Protein AF-A0A970HVV7-F1 (afdb_monomer_lite)

Sequence (181 aa):
FEQPYVDFGPDLEPGQPTYYRVRAIGPNGETGEWSAPTWVTPLDRLEIRLVEPADDATNVSLTPTFRWTYTDIAPQGVYTEYTFDIYVAGITGVPGGVSDYFAWFYEGLVNQSEAEYNFDGTGEPLLPGKTYEWNVVEGMAVAYYRLNSAAVSLAGTGLSDNNGYAGAVNGAFLFTTALEN

Structure (mmCIF, N/CA/C/O backbone):
data_AF-A0A970HVV7-F1
#
_entry.id   AF-A0A970HVV7-F1
#
loop_
_atom_site.group_PDB
_atom_site.id
_atom_site.type_symbol
_atom_site.label_atom_id
_atom_site.label_alt_id
_atom_site.label_comp_id
_atom_site.label_asym_id
_atom_site.label_entity_id
_atom_site.label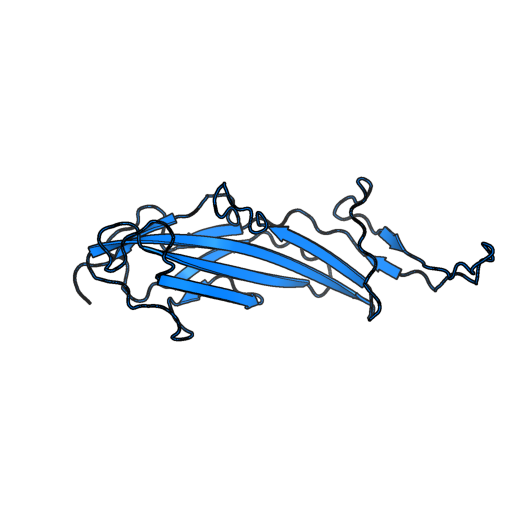_seq_id
_atom_site.pdbx_PDB_ins_code
_atom_site.Cartn_x
_atom_site.Cartn_y
_atom_site.Cartn_z
_atom_site.occupancy
_atom_site.B_iso_or_equiv
_atom_site.auth_seq_id
_atom_site.auth_comp_id
_atom_site.auth_asym_id
_atom_site.auth_atom_id
_atom_site.pdbx_PDB_model_num
ATOM 1 N N . PHE A 1 1 ? 14.961 18.352 -17.517 1.00 43.53 1 PHE A N 1
ATOM 2 C CA . PHE A 1 1 ? 14.352 17.198 -16.841 1.00 43.53 1 PHE A CA 1
ATOM 3 C C . PHE A 1 1 ? 13.856 16.266 -17.928 1.00 43.53 1 PHE A C 1
ATOM 5 O O . PHE A 1 1 ? 12.977 16.668 -18.678 1.00 43.53 1 PHE A O 1
ATOM 12 N N . GLU A 1 2 ? 14.496 15.113 -18.110 1.00 53.28 2 GLU A N 1
ATOM 13 C CA . GLU A 1 2 ? 13.956 14.064 -18.981 1.00 53.28 2 GLU A CA 1
ATOM 14 C C . GLU A 1 2 ? 12.808 13.400 -18.222 1.00 53.28 2 GLU A C 1
ATOM 16 O O . GLU A 1 2 ? 12.989 12.983 -17.079 1.00 53.28 2 GLU A O 1
ATOM 21 N N . GLN A 1 3 ? 11.612 13.384 -18.811 1.00 64.56 3 GLN A N 1
ATOM 22 C CA . GLN A 1 3 ? 10.511 12.604 -18.257 1.00 64.56 3 GLN A CA 1
ATOM 23 C C . GLN A 1 3 ? 10.726 11.133 -18.633 1.00 64.56 3 GLN A C 1
ATOM 25 O O . GLN A 1 3 ? 11.038 10.861 -19.798 1.00 64.56 3 GLN A O 1
ATOM 30 N N . PRO A 1 4 ? 10.585 10.188 -17.688 1.00 71.75 4 PRO A N 1
ATOM 31 C CA . PRO A 1 4 ? 10.627 8.773 -18.020 1.00 71.75 4 PRO A CA 1
ATOM 32 C C . PRO A 1 4 ? 9.488 8.441 -18.993 1.00 71.75 4 PRO A C 1
ATOM 34 O O . PRO A 1 4 ? 8.376 8.951 -18.859 1.00 71.75 4 PRO A O 1
ATOM 37 N N . TYR A 1 5 ? 9.763 7.590 -19.982 1.00 81.56 5 TYR A N 1
ATOM 38 C CA . TYR A 1 5 ? 8.702 6.992 -20.791 1.00 81.56 5 TYR A CA 1
ATOM 39 C C . TYR A 1 5 ? 7.943 5.987 -19.921 1.00 81.56 5 TYR A C 1
ATOM 41 O O . TYR A 1 5 ? 8.566 5.107 -19.327 1.00 81.56 5 TYR A O 1
ATOM 49 N N . VAL A 1 6 ? 6.619 6.125 -19.853 1.00 85.94 6 VAL A N 1
ATOM 50 C CA . VAL A 1 6 ? 5.738 5.205 -19.128 1.00 85.94 6 VAL A CA 1
ATOM 51 C C . VAL A 1 6 ? 4.820 4.530 -20.133 1.00 85.94 6 VAL A C 1
ATOM 53 O O . VAL A 1 6 ? 4.179 5.206 -20.938 1.00 85.94 6 VAL A O 1
ATOM 56 N N . ASP A 1 7 ? 4.779 3.203 -20.089 1.00 86.25 7 ASP A N 1
ATOM 57 C CA . ASP A 1 7 ? 3.918 2.395 -20.941 1.00 86.25 7 ASP A CA 1
ATOM 58 C C . ASP A 1 7 ? 2.722 1.881 -20.131 1.00 86.25 7 ASP A C 1
ATOM 60 O O . ASP A 1 7 ? 2.899 1.249 -19.092 1.00 86.25 7 ASP A O 1
ATOM 64 N N . PHE A 1 8 ? 1.515 2.172 -20.614 1.00 84.44 8 PHE A N 1
ATOM 65 C CA . PHE A 1 8 ? 0.243 1.674 -20.075 1.00 84.44 8 PHE A CA 1
ATOM 66 C C . PHE A 1 8 ? -0.522 0.862 -21.134 1.00 84.44 8 PHE A C 1
ATOM 68 O O . PHE A 1 8 ? -1.749 0.762 -21.086 1.00 84.44 8 PHE A O 1
ATOM 75 N N . GLY A 1 9 ? 0.184 0.366 -22.155 1.00 84.38 9 GLY A N 1
ATOM 76 C CA . GLY A 1 9 ? -0.397 -0.355 -23.273 1.00 84.38 9 GLY A CA 1
ATOM 77 C C . GLY A 1 9 ? -1.165 -1.599 -22.811 1.00 84.38 9 GLY A C 1
ATOM 78 O O . GLY A 1 9 ? -0.717 -2.299 -21.904 1.00 84.38 9 GLY A O 1
ATOM 79 N N . PRO A 1 10 ? -2.307 -1.917 -23.445 1.00 80.38 10 PRO A N 1
ATOM 80 C CA . PRO A 1 10 ? -3.115 -3.084 -23.081 1.00 80.38 10 PRO A CA 1
ATOM 81 C C . PRO A 1 10 ? -2.403 -4.422 -23.338 1.00 80.38 10 PRO A C 1
ATOM 83 O O . PRO A 1 10 ? -2.849 -5.447 -22.837 1.00 80.38 10 PRO A O 1
ATOM 86 N N . ASP A 1 11 ? -1.304 -4.407 -24.098 1.00 83.50 11 ASP A N 1
ATOM 87 C CA . ASP A 1 11 ? -0.481 -5.580 -24.399 1.00 83.50 11 ASP A CA 1
ATOM 88 C C . ASP A 1 11 ? 0.514 -5.923 -23.266 1.00 83.50 11 ASP A C 1
ATOM 90 O O . ASP A 1 11 ? 1.260 -6.897 -23.371 1.00 83.50 11 ASP A O 1
ATOM 94 N N . LEU A 1 12 ? 0.561 -5.129 -22.185 1.00 87.38 12 LEU A N 1
ATOM 95 C CA . LEU A 1 12 ? 1.386 -5.415 -21.010 1.00 87.38 12 LEU A CA 1
ATOM 96 C C . LEU A 1 12 ? 0.749 -6.514 -20.159 1.00 87.38 12 LEU A C 1
ATOM 98 O O . LEU A 1 12 ? -0.034 -6.256 -19.247 1.00 87.38 12 LEU A O 1
ATOM 102 N N . GLU A 1 13 ? 1.118 -7.755 -20.452 1.00 89.19 13 GLU A N 1
ATOM 103 C CA . GLU A 1 13 ? 0.698 -8.913 -19.668 1.00 89.19 13 GLU A CA 1
ATOM 104 C C . GLU A 1 13 ? 1.593 -9.097 -18.424 1.00 89.19 13 GLU A C 1
ATOM 106 O O . GLU A 1 13 ? 2.823 -9.191 -18.555 1.00 89.19 13 GLU A O 1
ATOM 111 N N . PRO A 1 14 ? 1.012 -9.198 -17.211 1.00 91.12 14 PRO A N 1
ATOM 112 C CA . PRO A 1 14 ? 1.757 -9.551 -16.008 1.00 91.12 14 PRO A CA 1
ATOM 113 C C . PRO A 1 14 ? 2.595 -10.820 -16.187 1.00 91.12 14 PRO A C 1
ATOM 115 O O . PRO A 1 14 ? 2.143 -11.818 -16.750 1.00 91.12 14 PRO A O 1
ATOM 118 N N . GLY A 1 15 ? 3.838 -10.790 -15.707 1.00 90.25 15 GLY A N 1
ATOM 119 C CA . GLY A 1 15 ? 4.740 -11.943 -15.779 1.00 90.25 15 GLY A CA 1
ATOM 120 C C . GLY A 1 15 ? 5.410 -12.180 -17.142 1.00 90.25 15 GLY A C 1
ATOM 121 O O . GLY A 1 15 ? 6.319 -13.009 -17.211 1.00 90.25 15 GLY A O 1
ATOM 122 N N . GLN A 1 16 ? 5.049 -11.445 -18.202 1.00 90.94 16 GLN A N 1
ATOM 123 C CA . GLN A 1 16 ? 5.667 -11.575 -19.528 1.00 90.94 16 GLN A CA 1
ATOM 124 C C . GLN A 1 16 ? 6.775 -10.525 -19.749 1.00 90.94 16 GLN A C 1
ATOM 126 O O . GLN A 1 16 ? 6.497 -9.324 -19.737 1.00 90.94 16 GLN A O 1
ATOM 131 N N . PRO A 1 17 ? 8.043 -10.921 -19.990 1.00 90.94 17 PRO A N 1
ATOM 132 C CA . PRO A 1 17 ? 9.113 -9.966 -20.269 1.00 90.94 17 PRO A CA 1
ATOM 133 C C . PRO A 1 17 ? 8.804 -9.086 -21.486 1.00 90.94 17 PRO A C 1
ATOM 135 O O . PRO A 1 17 ? 8.643 -9.573 -22.605 1.00 90.94 17 PRO A O 1
ATOM 138 N N . THR A 1 18 ? 8.782 -7.774 -21.272 1.00 91.06 18 THR A N 1
ATOM 139 C CA . THR A 1 18 ? 8.547 -6.755 -22.297 1.00 91.06 18 THR A CA 1
ATOM 140 C C . THR A 1 18 ? 9.836 -5.992 -22.566 1.00 91.06 18 THR A C 1
ATOM 142 O O . THR A 1 18 ? 10.532 -5.580 -21.636 1.00 91.06 18 THR A O 1
ATOM 145 N N . TYR A 1 19 ? 10.165 -5.805 -23.845 1.00 91.50 19 TYR A N 1
ATOM 146 C CA . TYR A 1 19 ? 11.430 -5.221 -24.286 1.00 91.50 19 TYR A CA 1
ATOM 147 C C . TYR A 1 19 ? 11.225 -3.834 -24.882 1.00 91.50 19 TYR A C 1
ATOM 149 O O . TYR A 1 19 ? 10.393 -3.643 -25.765 1.00 91.50 19 TYR A O 1
ATOM 157 N N . TYR A 1 20 ? 12.068 -2.890 -24.473 1.00 89.69 20 TYR A N 1
ATOM 158 C CA . TYR A 1 20 ? 12.023 -1.507 -24.928 1.00 89.69 20 TYR A CA 1
ATOM 159 C C . TYR A 1 20 ? 13.351 -1.095 -25.543 1.00 89.69 20 TYR A C 1
ATOM 161 O O . TYR A 1 20 ? 14.428 -1.480 -25.087 1.00 89.69 20 TYR A O 1
ATOM 169 N N . ARG A 1 21 ? 13.275 -0.254 -26.569 1.00 90.75 21 ARG A N 1
ATOM 170 C CA . ARG A 1 21 ? 14.408 0.495 -27.111 1.00 90.75 21 ARG A CA 1
ATOM 171 C C . ARG A 1 21 ? 13.910 1.850 -27.577 1.00 90.75 21 ARG A C 1
ATOM 173 O O . ARG A 1 21 ? 12.787 1.965 -28.059 1.00 90.75 21 ARG A O 1
ATOM 180 N N . VAL A 1 22 ? 14.759 2.856 -27.471 1.00 89.56 22 VAL A N 1
ATOM 181 C CA . VAL A 1 22 ? 14.439 4.225 -27.880 1.00 89.56 22 VAL A CA 1
ATOM 182 C C . VAL A 1 22 ? 15.397 4.670 -28.974 1.00 89.56 22 VAL A C 1
ATOM 184 O O . VAL A 1 22 ? 16.509 4.156 -29.084 1.00 89.56 22 VAL A O 1
ATOM 187 N N . ARG A 1 23 ? 14.968 5.608 -29.814 1.00 91.94 23 ARG A N 1
ATOM 188 C CA . ARG A 1 23 ? 15.829 6.282 -30.792 1.00 91.94 23 ARG A CA 1
ATOM 189 C C . ARG A 1 23 ? 15.437 7.745 -30.883 1.00 91.94 23 ARG A C 1
ATOM 191 O O . ARG A 1 23 ? 14.268 8.081 -30.703 1.00 91.94 23 ARG A O 1
ATOM 198 N N . ALA A 1 24 ? 16.397 8.598 -31.213 1.00 91.44 24 ALA A N 1
ATOM 199 C CA . ALA A 1 24 ? 16.110 9.995 -31.502 1.00 91.44 24 ALA A CA 1
ATOM 200 C C . ALA A 1 24 ? 15.387 10.127 -32.853 1.00 91.44 24 ALA A C 1
ATOM 202 O O . ALA A 1 24 ? 15.724 9.429 -33.815 1.00 91.44 24 ALA A O 1
ATOM 203 N N . ILE A 1 25 ? 14.424 11.046 -32.922 1.00 92.94 25 ILE A N 1
ATOM 204 C CA . ILE A 1 25 ? 13.791 11.491 -34.166 1.00 92.94 25 ILE A CA 1
ATOM 205 C C . ILE A 1 25 ? 14.088 12.984 -34.307 1.00 92.94 25 ILE A C 1
ATOM 207 O O . ILE A 1 25 ? 13.738 13.779 -33.437 1.00 92.94 25 ILE A O 1
ATOM 211 N N . GLY A 1 26 ? 14.789 13.350 -35.377 1.00 90.69 26 GLY A N 1
ATOM 212 C CA . GLY A 1 26 ? 15.148 14.722 -35.703 1.00 90.69 26 GLY A CA 1
ATOM 213 C C . GLY A 1 26 ? 13.956 15.540 -36.213 1.00 90.69 26 GLY A C 1
ATOM 214 O O . GLY A 1 26 ? 12.907 14.983 -36.545 1.00 90.69 26 GLY A O 1
ATOM 215 N N . PRO A 1 27 ? 14.117 16.867 -36.347 1.00 89.94 27 PRO A N 1
ATOM 216 C CA . PRO A 1 27 ? 13.032 17.782 -36.717 1.00 89.94 27 PRO A CA 1
ATOM 217 C C . PRO A 1 27 ? 12.411 17.491 -38.094 1.00 89.94 27 PRO A C 1
ATOM 219 O O . PRO A 1 27 ? 11.259 17.840 -38.328 1.00 89.94 27 PRO A O 1
ATOM 222 N N . ASN A 1 28 ? 13.147 16.812 -38.979 1.00 93.06 28 ASN A N 1
ATOM 223 C CA . ASN A 1 28 ? 12.689 16.419 -40.315 1.00 93.06 28 ASN A CA 1
ATOM 224 C C . ASN A 1 28 ? 12.277 14.935 -40.406 1.00 93.06 28 ASN A C 1
ATOM 226 O O . ASN A 1 28 ? 12.167 14.393 -41.503 1.00 93.06 28 ASN A O 1
ATOM 230 N N . GLY A 1 29 ? 12.099 14.249 -39.271 1.00 90.62 29 GLY A N 1
ATOM 231 C CA . GLY A 1 29 ? 11.780 12.816 -39.232 1.00 90.62 29 GLY A CA 1
ATOM 232 C C . GLY A 1 29 ? 12.984 11.886 -39.425 1.00 90.62 29 GLY A C 1
ATOM 233 O O . GLY A 1 29 ? 12.812 10.673 -39.521 1.00 90.62 29 GLY A O 1
ATOM 234 N N . GLU A 1 30 ? 14.201 12.432 -39.466 1.00 93.88 30 GLU A N 1
ATOM 235 C CA . GLU A 1 30 ? 15.445 11.659 -39.515 1.00 93.88 30 GLU A CA 1
ATOM 236 C C . GLU A 1 30 ? 15.601 10.826 -38.242 1.00 93.88 30 GLU A C 1
ATOM 238 O O . GLU A 1 30 ? 15.419 11.332 -37.137 1.00 93.88 30 GLU A O 1
ATOM 243 N N . THR A 1 31 ? 15.942 9.549 -38.370 1.00 95.25 31 THR A N 1
ATOM 244 C CA . THR A 1 31 ? 16.033 8.652 -37.215 1.00 95.25 31 THR A CA 1
ATOM 245 C C . THR A 1 31 ? 17.481 8.343 -36.885 1.00 95.25 31 THR A C 1
ATOM 247 O O . THR A 1 31 ? 18.222 7.906 -37.764 1.00 95.25 31 THR A O 1
ATOM 250 N N . GLY A 1 32 ? 17.860 8.513 -35.619 1.00 92.44 32 GLY A N 1
ATOM 251 C CA . GLY A 1 32 ? 19.134 8.014 -35.106 1.00 92.44 32 GLY A CA 1
ATOM 252 C C . GLY A 1 32 ? 19.138 6.494 -34.914 1.00 92.44 32 GLY A C 1
ATOM 253 O O . GLY A 1 32 ? 18.118 5.819 -35.095 1.00 92.44 32 GLY A O 1
ATOM 254 N N . GLU A 1 33 ? 20.292 5.971 -34.501 1.00 96.06 33 GLU A N 1
ATOM 255 C CA . GLU A 1 33 ? 20.440 4.572 -34.094 1.00 96.06 33 GLU A CA 1
ATOM 256 C C . GLU A 1 33 ? 19.554 4.238 -32.887 1.00 96.06 33 GLU A C 1
ATOM 258 O O . GLU A 1 33 ? 19.249 5.088 -32.044 1.00 96.06 33 GLU A O 1
ATOM 263 N N . TRP A 1 34 ? 19.148 2.973 -32.800 1.00 94.38 34 TRP A N 1
ATOM 264 C CA . TRP A 1 34 ? 18.440 2.468 -31.629 1.00 94.38 34 TRP A CA 1
ATOM 265 C C . TRP A 1 34 ? 19.375 2.345 -30.426 1.00 94.38 34 TRP A C 1
ATOM 267 O O . TRP A 1 34 ? 20.536 1.956 -30.555 1.00 94.38 34 TRP A O 1
ATOM 277 N N . SER A 1 35 ? 18.836 2.592 -29.235 1.00 90.88 35 SER A N 1
ATOM 278 C CA . SER A 1 35 ? 19.491 2.237 -27.981 1.00 90.88 35 SER A CA 1
ATOM 279 C C . SER A 1 35 ? 19.691 0.722 -27.870 1.00 90.88 35 SER A C 1
ATOM 281 O O . SER A 1 35 ? 18.998 -0.074 -28.515 1.00 90.88 35 SER A O 1
ATOM 283 N N . ALA A 1 36 ? 20.581 0.308 -26.965 1.00 90.12 36 ALA A N 1
ATOM 284 C CA . ALA A 1 36 ? 20.566 -1.065 -26.474 1.00 90.12 36 ALA A CA 1
ATOM 285 C C . ALA A 1 36 ? 19.171 -1.393 -25.896 1.00 90.12 36 ALA A C 1
ATOM 287 O O . ALA A 1 36 ? 18.544 -0.507 -25.298 1.00 90.12 36 ALA A O 1
ATOM 288 N N . PRO A 1 37 ? 18.667 -2.626 -26.078 1.00 89.50 37 PRO A N 1
ATOM 289 C CA . PRO A 1 37 ? 17.381 -3.011 -25.522 1.00 89.50 37 PRO A CA 1
ATOM 290 C C . PRO A 1 37 ? 17.446 -3.057 -23.991 1.00 89.50 37 PRO A C 1
ATOM 292 O O . PRO A 1 37 ? 18.417 -3.546 -23.408 1.00 89.50 37 PRO A O 1
ATOM 295 N N . THR A 1 38 ? 16.383 -2.585 -23.350 1.00 90.44 38 THR A N 1
ATOM 296 C CA . THR A 1 38 ? 16.075 -2.838 -21.940 1.00 90.44 38 THR A CA 1
ATOM 297 C C . THR A 1 38 ? 14.837 -3.720 -21.843 1.00 90.44 38 THR A C 1
ATOM 299 O O . THR A 1 38 ? 14.163 -3.967 -22.844 1.00 90.44 38 THR A O 1
ATOM 302 N N . TRP A 1 39 ? 14.552 -4.222 -20.649 1.00 89.88 39 TRP A N 1
ATOM 303 C CA . TRP A 1 39 ? 13.382 -5.044 -20.400 1.00 89.88 39 TRP A CA 1
ATOM 304 C C . TRP A 1 39 ? 12.844 -4.836 -18.988 1.00 89.88 39 TRP A C 1
ATOM 306 O O . TRP A 1 39 ? 13.567 -4.399 -18.086 1.00 89.88 39 TRP A O 1
ATOM 316 N N . VAL A 1 40 ? 11.571 -5.167 -18.830 1.00 92.19 40 VAL A N 1
ATOM 317 C CA . VAL A 1 40 ? 10.874 -5.309 -17.551 1.00 92.19 40 VAL A CA 1
ATOM 318 C C . VAL A 1 40 ? 9.960 -6.520 -17.647 1.00 92.19 40 VAL A C 1
ATOM 320 O O . VAL A 1 40 ? 9.539 -6.893 -18.739 1.00 92.19 40 VAL A O 1
ATOM 323 N N . THR A 1 41 ? 9.611 -7.103 -16.514 1.00 92.81 41 THR A N 1
ATOM 324 C CA . THR A 1 41 ? 8.444 -7.975 -16.398 1.00 92.81 41 THR A CA 1
ATOM 325 C C . THR A 1 41 ? 7.347 -7.163 -15.706 1.00 92.81 41 THR A C 1
ATOM 327 O O . THR A 1 41 ? 7.571 -6.759 -14.558 1.00 92.81 41 THR A O 1
ATOM 330 N N . PRO A 1 42 ? 6.216 -6.861 -16.379 1.00 92.62 42 PRO A N 1
ATOM 331 C CA . PRO A 1 42 ? 5.080 -6.191 -15.759 1.00 92.62 42 PRO A CA 1
ATOM 332 C C . PRO A 1 42 ? 4.625 -6.946 -14.511 1.00 92.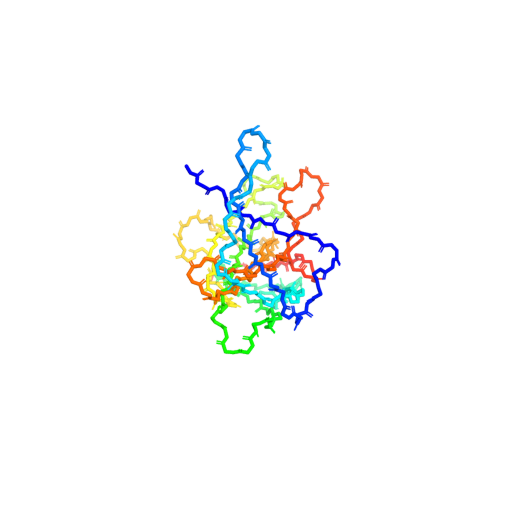62 42 PRO A C 1
ATOM 334 O O . PRO A 1 42 ? 4.625 -8.182 -14.485 1.00 92.62 42 PRO A O 1
ATOM 337 N N . LEU A 1 43 ? 4.290 -6.186 -13.473 1.00 94.12 43 LEU A N 1
ATOM 338 C CA . LEU A 1 43 ? 3.856 -6.737 -12.198 1.00 94.12 43 LEU A CA 1
ATOM 339 C C . LEU A 1 43 ? 2.393 -7.171 -12.272 1.00 94.12 43 LEU A C 1
ATOM 341 O O . LEU A 1 43 ? 1.602 -6.593 -13.016 1.00 94.12 43 LEU A O 1
ATOM 345 N N . ASP A 1 44 ? 2.051 -8.194 -11.493 1.00 92.75 44 ASP A N 1
ATOM 346 C CA . ASP A 1 44 ? 0.655 -8.554 -11.254 1.00 92.75 44 ASP A CA 1
ATOM 347 C C . ASP A 1 44 ? -0.019 -7.509 -10.351 1.00 92.75 44 ASP A C 1
ATOM 349 O O . ASP A 1 44 ? 0.624 -6.596 -9.828 1.00 92.75 44 ASP A O 1
ATOM 353 N N . ARG A 1 45 ? -1.328 -7.639 -10.157 1.00 90.19 45 ARG A N 1
ATOM 354 C CA . ARG A 1 45 ? -2.106 -6.766 -9.290 1.00 90.19 45 ARG A CA 1
ATOM 355 C C . ARG A 1 45 ? -1.643 -6.895 -7.837 1.00 90.19 45 ARG A C 1
ATOM 357 O O . ARG A 1 45 ? -1.818 -7.935 -7.202 1.00 90.19 45 ARG A O 1
ATOM 364 N N . LEU A 1 46 ? -1.151 -5.792 -7.279 1.00 92.75 46 LEU A N 1
ATOM 365 C CA . LEU A 1 46 ? -0.986 -5.648 -5.836 1.00 92.75 46 LEU A CA 1
ATOM 366 C C . LEU A 1 46 ? -2.368 -5.641 -5.165 1.00 92.75 46 LEU A C 1
ATOM 368 O O . LEU A 1 46 ? -3.253 -4.876 -5.548 1.00 92.75 46 LEU A O 1
ATOM 372 N N . GLU A 1 47 ? -2.553 -6.478 -4.149 1.00 93.31 47 GLU A N 1
ATOM 373 C CA . GLU A 1 47 ? -3.727 -6.428 -3.278 1.00 93.31 47 GLU A CA 1
ATOM 374 C C . GLU A 1 47 ? -3.277 -6.231 -1.839 1.00 93.31 47 GLU A C 1
ATOM 376 O O . GLU A 1 47 ? -2.302 -6.845 -1.416 1.00 93.31 47 GLU A O 1
ATOM 381 N N . ILE A 1 48 ? -4.004 -5.400 -1.094 1.00 94.88 48 ILE A N 1
ATOM 382 C CA . ILE A 1 48 ? -3.752 -5.104 0.320 1.00 94.88 48 ILE A CA 1
ATOM 383 C C . ILE A 1 48 ? -4.976 -5.530 1.124 1.00 94.88 48 ILE A C 1
ATOM 385 O O . ILE A 1 48 ? -6.106 -5.311 0.689 1.00 94.88 48 ILE A O 1
ATOM 389 N N . ARG A 1 49 ? -4.774 -6.138 2.294 1.00 95.1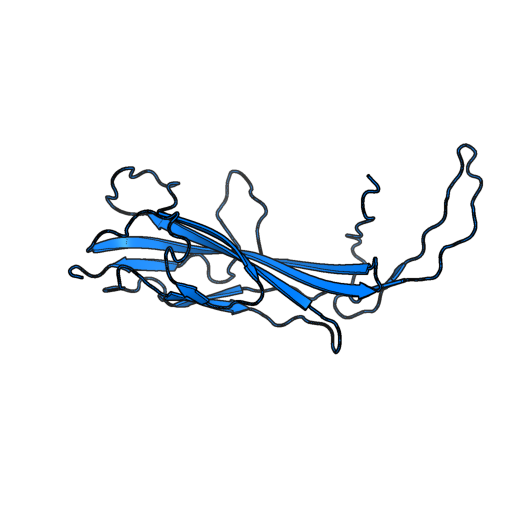9 49 ARG A N 1
ATOM 390 C CA . ARG A 1 49 ? -5.845 -6.567 3.204 1.00 95.19 49 ARG A CA 1
ATOM 391 C C . ARG A 1 49 ? -5.537 -6.158 4.634 1.00 95.19 49 ARG A C 1
ATOM 393 O O . ARG A 1 49 ? -4.502 -6.552 5.168 1.00 95.19 49 ARG A O 1
ATOM 400 N N . LEU A 1 50 ? -6.459 -5.434 5.259 1.00 96.94 50 LEU A N 1
ATOM 401 C CA . LEU A 1 50 ? -6.376 -5.059 6.672 1.00 96.94 50 LEU A CA 1
ATOM 402 C C . LEU A 1 50 ? -6.548 -6.292 7.572 1.00 96.94 50 LEU A C 1
ATOM 404 O O . LEU A 1 50 ? -7.326 -7.189 7.234 1.00 96.94 50 LEU A O 1
ATOM 408 N N . VAL A 1 51 ? -5.826 -6.342 8.695 1.00 98.50 51 VAL A N 1
ATOM 409 C CA . VAL A 1 51 ? -5.823 -7.484 9.628 1.00 98.50 51 VAL A CA 1
ATOM 410 C C . VAL A 1 51 ? -6.155 -7.045 11.052 1.00 98.50 51 VAL A C 1
ATOM 412 O O . VAL A 1 51 ? -7.131 -7.531 11.618 1.00 98.50 51 VAL A O 1
ATOM 415 N N . GLU A 1 52 ? -5.378 -6.126 11.629 1.00 98.25 52 GLU A N 1
ATOM 416 C CA . GLU A 1 52 ? -5.549 -5.663 13.014 1.00 98.25 52 GLU A CA 1
ATOM 417 C C . GLU A 1 52 ? -5.381 -4.139 13.116 1.00 98.25 52 GLU A C 1
ATOM 419 O O . GLU A 1 52 ? -4.516 -3.608 12.426 1.00 98.25 52 GLU A O 1
ATOM 424 N N . PRO A 1 53 ? -6.138 -3.435 13.981 1.00 98.31 53 PRO A N 1
ATOM 425 C CA . PRO A 1 53 ? -7.331 -3.903 14.691 1.00 98.31 53 PRO A CA 1
ATOM 426 C C . PRO A 1 53 ? -8.413 -4.388 13.719 1.00 98.31 53 PRO A C 1
ATOM 428 O O . PRO A 1 53 ? -8.599 -3.778 12.672 1.00 98.31 53 PRO A O 1
ATOM 431 N N . ALA A 1 54 ? -9.085 -5.496 14.047 1.00 98.25 54 ALA A N 1
ATOM 432 C CA . ALA A 1 54 ? -10.132 -6.062 13.195 1.00 98.25 54 ALA A CA 1
ATOM 433 C C . ALA A 1 54 ? -11.317 -5.095 13.040 1.00 98.25 54 ALA A C 1
ATOM 435 O O . ALA A 1 54 ? -11.523 -4.231 13.892 1.00 98.25 54 ALA A O 1
ATOM 436 N N . ASP A 1 55 ? -12.104 -5.271 11.980 1.00 97.00 55 ASP A N 1
ATOM 437 C CA . ASP A 1 55 ? -13.310 -4.472 11.767 1.00 97.00 55 ASP A CA 1
ATOM 438 C C . ASP A 1 55 ? -14.291 -4.616 12.940 1.00 97.00 55 ASP A C 1
ATOM 440 O O . ASP A 1 55 ? -14.462 -5.707 13.496 1.00 97.00 55 ASP A O 1
ATOM 444 N N . ASP A 1 56 ? -14.889 -3.497 13.341 1.00 96.44 56 ASP A N 1
ATOM 445 C CA . ASP A 1 56 ? -15.712 -3.336 14.543 1.00 96.44 56 ASP A CA 1
ATOM 446 C C . ASP A 1 56 ? -15.040 -3.782 15.865 1.00 96.44 56 ASP A C 1
ATOM 448 O O . ASP A 1 56 ? -15.718 -4.084 16.857 1.00 96.44 56 ASP A O 1
ATOM 452 N N . ALA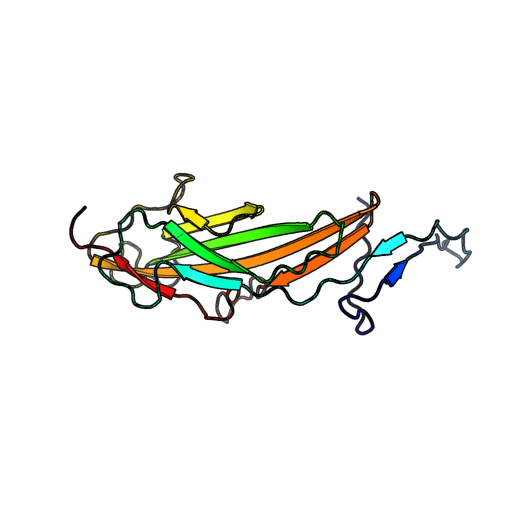 A 1 57 ? -13.701 -3.819 15.934 1.00 97.69 57 ALA A N 1
ATOM 453 C CA . ALA A 1 57 ? -12.999 -4.151 17.173 1.00 97.69 57 ALA A CA 1
ATOM 454 C C . ALA A 1 57 ? -13.328 -3.144 18.284 1.00 97.69 57 ALA A C 1
ATOM 456 O O . ALA A 1 57 ? -13.380 -1.934 18.076 1.00 97.69 57 ALA A O 1
ATOM 457 N N . THR A 1 58 ? -13.496 -3.637 19.508 1.00 97.19 58 THR A N 1
ATOM 458 C CA . THR A 1 58 ? -13.754 -2.807 20.694 1.00 97.19 58 THR A CA 1
ATOM 459 C C . THR A 1 58 ? -12.636 -2.980 21.711 1.00 97.19 58 THR A C 1
ATOM 461 O O . THR A 1 58 ? -11.884 -3.953 21.659 1.00 97.19 58 THR A O 1
ATOM 464 N N . ASN A 1 59 ? -12.536 -2.044 22.657 1.00 96.56 59 ASN A N 1
ATOM 465 C CA . ASN A 1 59 ? -11.506 -2.054 23.695 1.00 96.56 59 ASN A CA 1
ATOM 466 C C . ASN A 1 59 ? -10.071 -2.043 23.128 1.00 96.56 59 ASN A C 1
ATOM 468 O O . ASN A 1 59 ? -9.167 -2.679 23.670 1.00 96.56 59 ASN A O 1
ATOM 472 N N . VAL A 1 60 ? -9.872 -1.332 22.017 1.00 97.25 60 VAL A N 1
ATOM 473 C CA . VAL A 1 60 ? -8.565 -1.170 21.372 1.00 97.25 60 VAL A CA 1
ATOM 474 C C . VAL A 1 60 ? -7.717 -0.160 22.152 1.00 97.25 60 VAL A C 1
ATOM 476 O O . VAL A 1 60 ? -8.237 0.839 22.641 1.00 97.25 60 VAL A O 1
ATOM 479 N N . SER A 1 61 ? -6.410 -0.408 22.279 1.00 96.31 61 SER A N 1
ATOM 480 C CA . SER A 1 61 ? -5.473 0.533 22.917 1.00 96.31 61 SER A CA 1
ATOM 481 C C . SER A 1 61 ? -5.553 1.937 22.293 1.00 96.31 61 SER A C 1
ATOM 483 O O . SER A 1 61 ? -5.920 2.078 21.129 1.00 96.31 61 SER A O 1
ATOM 485 N N . LEU A 1 62 ? -5.157 2.976 23.035 1.00 94.75 62 LEU A N 1
ATOM 486 C CA . LEU A 1 62 ? -4.953 4.321 22.474 1.00 94.75 62 LEU A CA 1
ATOM 487 C C . LEU A 1 62 ? -3.682 4.440 21.618 1.00 94.75 62 LEU A C 1
ATOM 489 O O . LEU A 1 62 ? -3.508 5.433 20.918 1.00 94.75 62 LEU A O 1
ATOM 493 N N . THR A 1 63 ? -2.814 3.429 21.658 1.00 95.56 63 THR A N 1
ATOM 494 C CA . THR A 1 63 ? -1.633 3.282 20.796 1.00 95.56 63 THR A CA 1
ATOM 495 C C . THR A 1 63 ? -1.705 1.936 20.062 1.00 95.56 63 THR A C 1
ATOM 497 O O . THR A 1 63 ? -0.928 1.024 20.361 1.00 95.56 63 THR A O 1
ATOM 500 N N . PRO A 1 64 ? -2.706 1.722 19.187 1.00 97.44 64 PRO A N 1
ATOM 501 C CA . PRO A 1 64 ? -2.846 0.452 18.486 1.00 97.44 64 PRO A CA 1
ATOM 502 C C . PRO A 1 64 ? -1.684 0.228 17.515 1.00 97.44 64 PRO A C 1
ATOM 504 O O . PRO A 1 64 ? -1.148 1.172 16.942 1.00 97.44 64 PRO A O 1
ATOM 507 N N . THR A 1 65 ? -1.328 -1.034 17.287 1.00 98.50 65 THR A N 1
ATOM 508 C CA . THR A 1 65 ? -0.504 -1.424 16.138 1.00 98.50 65 THR A CA 1
ATOM 509 C C . THR A 1 65 ? -1.432 -1.850 15.012 1.00 98.50 65 THR A C 1
ATOM 511 O O . THR A 1 65 ? -2.184 -2.812 15.166 1.00 98.50 65 THR A O 1
ATOM 514 N N . PHE A 1 66 ? -1.370 -1.147 13.888 1.00 98.62 66 PHE A N 1
ATOM 515 C CA . PHE A 1 66 ? -2.072 -1.526 12.670 1.00 98.62 66 PHE A CA 1
ATOM 516 C C . PHE A 1 66 ? -1.281 -2.594 11.935 1.00 98.62 66 PHE A C 1
ATOM 518 O O . PHE A 1 66 ? -0.058 -2.505 11.870 1.00 98.62 66 PHE A O 1
ATOM 525 N N . ARG A 1 67 ? -1.958 -3.598 11.380 1.00 98.75 67 ARG A N 1
ATOM 526 C CA . ARG A 1 67 ? -1.355 -4.699 10.621 1.00 98.75 67 ARG A CA 1
ATOM 527 C C . ARG A 1 67 ? -2.151 -4.965 9.361 1.00 98.75 67 ARG A C 1
ATOM 529 O O . ARG A 1 67 ? -3.375 -5.080 9.412 1.00 98.75 67 ARG A O 1
ATOM 536 N N . TRP A 1 68 ? -1.456 -5.149 8.250 1.00 98.25 68 TRP A N 1
ATOM 537 C CA . TRP A 1 68 ? -2.039 -5.533 6.970 1.00 98.25 68 TRP A CA 1
ATOM 538 C C . TRP A 1 68 ? -1.234 -6.667 6.338 1.00 98.25 68 TRP A C 1
ATOM 540 O O . TRP A 1 68 ? -0.134 -7.006 6.762 1.00 98.25 68 TRP A O 1
ATOM 550 N N . THR A 1 69 ? -1.800 -7.280 5.310 1.00 97.50 69 THR A N 1
ATOM 551 C CA . THR A 1 69 ? -1.101 -8.208 4.418 1.00 97.50 69 THR A CA 1
ATOM 552 C C . THR A 1 69 ? -1.185 -7.683 2.999 1.00 97.50 69 THR A C 1
ATOM 554 O O . THR A 1 69 ? -2.086 -6.908 2.673 1.00 97.50 69 THR A O 1
ATOM 557 N N . TYR A 1 70 ? -0.254 -8.107 2.155 1.00 96.00 70 TYR A N 1
ATOM 558 C CA . TYR A 1 70 ? -0.269 -7.773 0.743 1.00 96.00 70 TYR A CA 1
ATOM 559 C C . TYR A 1 70 ? 0.205 -8.949 -0.109 1.00 96.00 70 TYR A C 1
ATOM 561 O O . TYR A 1 70 ? 0.922 -9.830 0.372 1.00 96.00 70 TYR A O 1
ATOM 569 N N . THR A 1 71 ? -0.223 -8.981 -1.370 1.00 94.38 71 THR A N 1
ATOM 570 C CA . THR A 1 71 ? 0.235 -9.988 -2.333 1.00 94.38 71 THR A CA 1
ATOM 571 C C . THR A 1 71 ? 1.686 -9.707 -2.711 1.00 94.38 71 THR A C 1
ATOM 573 O O . THR A 1 71 ? 1.984 -8.643 -3.251 1.00 94.38 71 THR A O 1
ATOM 576 N N . ASP A 1 72 ? 2.586 -10.659 -2.457 1.00 94.75 72 ASP A N 1
ATOM 577 C CA . ASP A 1 72 ? 3.954 -10.584 -2.969 1.00 94.75 72 ASP A CA 1
ATOM 578 C C . ASP A 1 72 ? 3.954 -10.883 -4.474 1.00 94.75 72 ASP A C 1
ATOM 580 O O . ASP A 1 72 ? 3.727 -12.012 -4.909 1.00 94.75 72 ASP A O 1
ATOM 584 N N . ILE A 1 73 ? 4.172 -9.835 -5.260 1.00 95.88 73 ILE A N 1
ATOM 585 C CA . ILE A 1 73 ? 4.181 -9.832 -6.727 1.00 95.88 73 ILE A CA 1
ATOM 586 C C . ILE A 1 73 ? 5.596 -9.615 -7.280 1.00 95.88 73 ILE A C 1
ATOM 588 O O . ILE A 1 73 ? 5.764 -9.318 -8.465 1.00 95.88 73 ILE A O 1
ATOM 592 N N . ALA A 1 74 ? 6.621 -9.745 -6.431 1.00 94.81 74 ALA A N 1
ATOM 593 C CA . ALA A 1 74 ? 8.009 -9.530 -6.803 1.00 94.81 74 ALA A CA 1
ATOM 594 C C . ALA A 1 74 ? 8.451 -10.550 -7.870 1.00 94.81 74 ALA A C 1
ATOM 596 O O . ALA A 1 74 ? 8.366 -11.765 -7.656 1.00 94.81 74 ALA A O 1
ATOM 597 N N . PRO A 1 75 ? 8.986 -10.097 -9.016 1.00 93.06 75 PRO A N 1
ATOM 598 C CA . PRO A 1 75 ? 9.565 -10.999 -9.994 1.00 93.06 75 PRO A CA 1
ATOM 599 C C . PRO A 1 75 ? 10.780 -11.722 -9.402 1.00 93.06 75 PRO A C 1
ATOM 601 O O . PRO A 1 75 ? 11.584 -11.147 -8.664 1.00 93.06 75 PRO A O 1
ATOM 604 N N . GLN A 1 76 ? 10.949 -12.997 -9.753 1.00 90.25 76 GLN A N 1
ATOM 605 C CA . GLN A 1 76 ? 12.023 -13.819 -9.204 1.00 90.25 76 GLN A CA 1
ATOM 606 C C . GLN A 1 76 ? 13.406 -13.186 -9.442 1.00 90.25 76 GLN A C 1
ATOM 608 O O . GLN A 1 76 ? 13.816 -12.962 -10.580 1.00 90.25 76 GLN A O 1
ATOM 613 N N . GLY A 1 77 ? 14.153 -12.957 -8.358 1.00 90.81 77 GLY A N 1
ATOM 614 C CA . GLY A 1 77 ? 15.514 -12.412 -8.421 1.00 90.81 77 GLY A CA 1
ATOM 615 C C . GLY A 1 77 ? 15.592 -10.915 -8.738 1.00 90.81 77 GLY A C 1
ATOM 616 O O . GLY A 1 77 ? 16.682 -10.427 -9.036 1.00 90.81 77 GLY A O 1
ATOM 617 N N . VAL A 1 78 ? 14.471 -10.193 -8.673 1.00 93.25 78 VAL A N 1
ATOM 618 C CA . VAL A 1 78 ? 14.397 -8.747 -8.904 1.00 93.25 78 VAL A CA 1
ATOM 619 C C . VAL A 1 78 ? 14.105 -8.045 -7.583 1.00 93.25 78 VAL A C 1
ATOM 621 O O . VAL A 1 78 ? 13.180 -8.416 -6.863 1.00 93.25 78 VAL A O 1
ATOM 624 N N . TYR A 1 79 ? 14.901 -7.025 -7.254 1.00 94.06 79 TYR A N 1
ATOM 625 C CA . TYR A 1 79 ? 14.629 -6.196 -6.082 1.00 94.06 79 TYR A CA 1
ATOM 626 C C . TYR A 1 79 ? 13.315 -5.442 -6.298 1.00 94.06 79 TYR A C 1
ATOM 628 O O . TYR A 1 79 ? 13.176 -4.707 -7.278 1.00 94.06 79 TYR A O 1
ATOM 636 N N . THR A 1 80 ? 12.367 -5.654 -5.388 1.00 96.12 80 THR A N 1
ATOM 637 C CA . THR A 1 80 ? 11.041 -5.039 -5.423 1.00 96.12 80 THR A CA 1
ATOM 638 C C . THR A 1 80 ? 10.799 -4.332 -4.103 1.00 96.12 80 THR A C 1
ATOM 640 O O . THR A 1 80 ? 10.975 -4.926 -3.041 1.00 96.12 80 THR A O 1
ATOM 643 N N . GLU A 1 81 ? 10.439 -3.060 -4.184 1.00 96.94 81 GLU A N 1
ATOM 644 C CA . GLU A 1 81 ? 10.098 -2.226 -3.040 1.00 96.94 81 GLU A CA 1
ATOM 645 C C . GLU A 1 81 ? 8.585 -2.084 -2.944 1.00 96.94 81 GLU A C 1
ATOM 647 O O . GLU A 1 81 ? 7.940 -1.787 -3.948 1.00 96.94 81 GLU A O 1
ATOM 652 N N . TYR A 1 82 ? 8.039 -2.295 -1.750 1.00 96.81 82 TYR A N 1
ATOM 653 C CA . TYR A 1 82 ? 6.633 -2.068 -1.441 1.00 96.81 82 TYR A CA 1
ATOM 654 C C . TYR A 1 82 ? 6.507 -0.836 -0.552 1.00 96.81 82 TYR A C 1
ATOM 656 O O . TYR A 1 82 ? 7.145 -0.785 0.494 1.00 96.81 82 TYR A O 1
ATOM 664 N N . THR A 1 83 ? 5.680 0.126 -0.932 1.00 96.25 83 THR A N 1
ATOM 665 C CA . THR A 1 83 ? 5.439 1.355 -0.167 1.00 96.25 83 THR A CA 1
ATOM 666 C C . THR A 1 83 ? 3.959 1.463 0.146 1.00 96.25 83 THR A C 1
ATOM 668 O O . THR A 1 83 ? 3.155 1.188 -0.740 1.00 96.25 83 THR A O 1
ATOM 671 N N . PHE A 1 84 ? 3.602 1.844 1.373 1.00 94.94 84 PHE A N 1
ATOM 672 C CA . PHE A 1 84 ? 2.212 1.951 1.821 1.00 94.94 84 PHE A CA 1
ATOM 673 C C . PHE A 1 84 ? 1.926 3.280 2.515 1.00 94.94 84 PHE A C 1
ATOM 675 O O . PHE A 1 84 ? 2.747 3.751 3.306 1.00 94.94 84 PHE A O 1
ATOM 682 N N . ASP A 1 85 ? 0.719 3.792 2.295 1.00 93.75 85 ASP A N 1
ATOM 683 C CA . ASP A 1 85 ? 0.197 4.987 2.952 1.00 93.75 85 ASP A CA 1
ATOM 684 C C . ASP A 1 85 ? -1.017 4.612 3.808 1.00 93.75 85 ASP A C 1
ATOM 686 O O . ASP A 1 85 ? -1.927 3.912 3.353 1.00 93.75 85 ASP A O 1
ATOM 690 N N . ILE A 1 86 ? -1.030 5.057 5.064 1.00 93.50 86 ILE A N 1
ATOM 691 C CA . ILE A 1 86 ? -2.013 4.671 6.085 1.00 93.50 86 ILE A CA 1
ATOM 692 C C . ILE A 1 86 ? -2.687 5.905 6.685 1.00 93.50 86 ILE A C 1
ATOM 694 O O . ILE A 1 86 ? -2.030 6.916 6.928 1.00 93.50 86 ILE A O 1
ATOM 698 N N . TYR A 1 87 ? -3.985 5.813 6.992 1.00 91.38 87 TYR A N 1
ATOM 699 C CA . TYR A 1 87 ? -4.669 6.805 7.827 1.00 91.38 87 TYR A CA 1
ATOM 700 C C . TYR A 1 87 ? -5.443 6.194 8.984 1.00 91.38 87 TYR A C 1
ATOM 702 O O . TYR A 1 87 ? -5.846 5.029 8.961 1.00 91.38 87 TYR A O 1
ATOM 710 N N . VAL A 1 88 ? -5.728 7.063 9.953 1.00 92.44 88 VAL A N 1
ATOM 711 C CA . VAL A 1 88 ? -6.735 6.895 10.996 1.00 92.44 88 VAL A CA 1
ATOM 712 C C . VAL A 1 88 ? -7.592 8.160 11.042 1.00 92.44 88 VAL A C 1
ATOM 714 O O . VAL A 1 88 ? -7.066 9.261 11.200 1.00 92.44 88 VAL A O 1
ATOM 717 N N . ALA A 1 89 ? -8.909 8.027 10.911 1.00 87.69 89 ALA A N 1
ATOM 718 C CA . ALA A 1 89 ? -9.867 9.133 10.907 1.00 87.69 89 ALA A CA 1
ATOM 719 C C . ALA A 1 89 ? -10.880 8.987 12.049 1.00 87.69 89 ALA A C 1
ATOM 721 O O . ALA A 1 89 ? -11.311 7.885 12.388 1.00 87.69 89 ALA A O 1
ATOM 722 N N . GLY A 1 90 ? -11.256 10.102 12.676 1.00 82.38 90 GLY A N 1
ATOM 723 C CA . GLY A 1 90 ? -12.250 10.101 13.753 1.00 82.38 90 GLY A CA 1
ATOM 724 C C . GLY A 1 90 ? -13.683 10.044 13.220 1.00 82.38 90 GLY A C 1
ATOM 725 O O . GLY A 1 90 ? -14.030 10.815 12.332 1.00 82.38 90 GLY A O 1
ATOM 726 N N . ILE A 1 91 ? -14.538 9.190 13.802 1.00 75.94 91 ILE A N 1
ATOM 727 C CA . ILE A 1 91 ? -15.943 9.043 13.371 1.00 75.94 91 ILE A CA 1
ATOM 728 C C . ILE A 1 91 ? -16.928 9.690 14.356 1.00 75.94 91 ILE A C 1
ATOM 730 O O . ILE A 1 91 ? -17.749 10.518 13.965 1.00 75.94 91 ILE A O 1
ATOM 734 N N . THR A 1 92 ? -16.875 9.350 15.652 1.00 65.94 92 THR A N 1
ATOM 735 C CA . THR A 1 92 ? -17.906 9.788 16.622 1.00 65.94 92 THR A CA 1
ATOM 736 C C . THR A 1 92 ? -17.366 10.739 17.687 1.00 65.94 92 THR A C 1
ATOM 738 O O . THR A 1 92 ? -16.569 10.348 18.534 1.00 65.94 92 THR A O 1
ATOM 741 N N . GLY A 1 93 ? -17.899 11.967 17.749 1.00 55.09 93 GLY A N 1
ATOM 742 C CA . GLY A 1 93 ? -17.770 12.846 18.922 1.00 55.09 93 GLY A CA 1
ATOM 743 C C . GLY A 1 93 ? -16.332 13.213 19.312 1.00 55.09 93 GLY A C 1
ATOM 744 O O . GLY A 1 93 ? -16.050 13.335 20.508 1.00 55.09 93 GLY A O 1
ATOM 745 N N . VAL A 1 94 ? -15.448 13.350 18.323 1.00 55.50 94 VAL A N 1
ATOM 746 C CA . VAL A 1 94 ? -14.095 13.910 18.454 1.00 55.50 94 VAL A CA 1
ATOM 747 C C . VAL A 1 94 ? -14.198 15.446 18.361 1.00 55.50 94 VAL A C 1
ATOM 749 O O . VAL A 1 94 ? -15.005 15.941 17.567 1.00 55.50 94 VAL A O 1
ATOM 752 N N . PRO A 1 95 ? -13.463 16.243 19.162 1.00 44.19 95 PRO A N 1
ATOM 753 C CA . PRO A 1 95 ? -13.359 17.685 18.934 1.00 44.19 95 PRO A CA 1
ATOM 754 C C . PRO A 1 95 ? -12.855 17.942 17.505 1.00 44.19 95 PRO A C 1
ATOM 756 O O . PRO A 1 95 ? -11.802 17.440 17.140 1.00 44.19 95 PRO A O 1
ATOM 759 N N . GLY A 1 96 ? -13.628 18.669 16.691 1.00 46.38 96 GLY A N 1
ATOM 760 C CA . GLY A 1 96 ? -13.388 18.768 15.241 1.00 46.38 96 GLY A CA 1
ATOM 761 C C . GLY A 1 96 ? -14.218 17.803 14.384 1.00 46.38 96 GLY A C 1
ATOM 762 O O . GLY A 1 96 ? -13.910 17.650 13.212 1.00 46.38 96 GLY A O 1
ATOM 763 N N . GLY A 1 97 ? -15.264 17.189 14.958 1.00 36.16 97 GLY A N 1
ATOM 764 C CA . GLY A 1 97 ? -16.183 16.216 14.351 1.00 36.16 97 GLY A CA 1
ATOM 765 C C . GLY A 1 97 ? -16.862 16.633 13.045 1.00 36.16 97 GLY A C 1
ATOM 766 O O . GLY A 1 97 ? -18.066 16.884 13.002 1.00 36.16 97 GLY A O 1
ATOM 767 N N . VAL A 1 98 ? -16.087 16.617 11.973 1.00 44.00 98 VAL A N 1
ATOM 768 C CA . VAL A 1 98 ? -16.542 16.477 10.601 1.00 44.00 98 VAL A CA 1
ATOM 769 C C . VAL A 1 98 ? -15.884 15.196 10.092 1.00 44.00 98 VAL A C 1
ATOM 771 O O . VAL A 1 98 ? -14.688 14.992 10.303 1.00 44.00 98 VAL A O 1
ATOM 774 N N . SER A 1 99 ? -16.674 14.329 9.454 1.00 47.62 99 SER A N 1
ATOM 775 C CA . SER A 1 99 ? -16.180 13.455 8.381 1.00 47.62 99 SER A CA 1
ATOM 776 C C . SER A 1 99 ? -15.115 14.237 7.614 1.00 47.62 99 SER A C 1
ATOM 778 O O . SER A 1 99 ? -15.458 15.334 7.184 1.00 47.62 99 SER A O 1
ATOM 780 N N . ASP A 1 100 ? -13.876 13.735 7.537 1.00 55.59 100 ASP A N 1
ATOM 781 C CA . ASP A 1 100 ? -12.698 14.299 6.829 1.00 55.59 100 ASP A CA 1
ATOM 782 C C . ASP A 1 100 ? -11.525 14.782 7.722 1.00 55.59 100 ASP A C 1
ATOM 784 O O . ASP A 1 100 ? -10.522 15.266 7.197 1.00 55.59 100 ASP A O 1
ATOM 788 N N . TYR A 1 101 ? -11.574 14.628 9.056 1.00 71.31 101 TYR A N 1
ATOM 789 C CA . TYR A 1 101 ? -10.402 14.884 9.916 1.00 71.31 101 TYR A CA 1
ATOM 790 C C . TYR A 1 101 ? -9.591 13.606 10.191 1.00 71.31 101 TYR A C 1
ATOM 792 O O . TYR A 1 101 ? -10.026 12.718 10.935 1.00 71.31 101 TYR A O 1
ATOM 800 N N . PHE A 1 102 ? -8.384 13.535 9.624 1.00 77.81 102 PHE A N 1
ATOM 801 C CA . PHE A 1 102 ? -7.399 12.517 9.980 1.00 77.81 102 PHE A CA 1
ATOM 802 C C . PHE A 1 102 ? -6.870 12.774 11.393 1.00 77.81 102 PHE A C 1
ATOM 804 O O . PHE A 1 102 ? -6.273 13.813 11.662 1.00 77.81 102 PHE A O 1
ATOM 811 N N . ALA A 1 103 ? -7.069 11.808 12.290 1.00 89.06 103 ALA A N 1
ATOM 812 C CA . ALA A 1 103 ? -6.366 11.768 13.567 1.00 89.06 103 ALA A CA 1
ATOM 813 C C . ALA A 1 103 ? -4.876 11.476 13.348 1.00 89.06 103 ALA A C 1
ATOM 815 O O . ALA A 1 103 ? -4.036 11.987 14.081 1.00 89.06 103 ALA A O 1
ATOM 816 N N . TRP A 1 104 ? -4.552 10.687 12.323 1.00 92.25 104 TRP A N 1
ATOM 817 C CA . TRP A 1 104 ? -3.186 10.413 11.903 1.00 92.25 104 TRP A CA 1
ATOM 818 C C . TRP A 1 104 ? -3.156 10.004 10.430 1.00 92.25 104 TRP A C 1
ATOM 820 O O . TRP A 1 104 ? -4.079 9.347 9.945 1.00 92.25 104 TRP A O 1
ATOM 830 N N . PHE A 1 105 ? -2.099 10.392 9.727 1.00 91.75 105 PHE A N 1
ATOM 831 C CA . PHE A 1 105 ? -1.822 9.987 8.356 1.00 91.75 105 PHE A CA 1
ATOM 832 C C . PHE A 1 105 ? -0.316 9.863 8.191 1.00 91.75 105 PHE A C 1
ATOM 834 O O . PHE A 1 105 ? 0.424 10.729 8.656 1.00 91.75 105 PHE A O 1
ATOM 841 N N . TYR A 1 106 ? 0.128 8.798 7.537 1.00 94.00 106 TYR A N 1
ATOM 842 C CA . TYR A 1 106 ? 1.537 8.586 7.266 1.00 94.00 106 TYR A CA 1
ATOM 843 C C . TYR A 1 106 ? 1.725 8.021 5.863 1.00 94.00 106 TYR A C 1
ATOM 845 O O . TYR A 1 106 ? 1.070 7.048 5.485 1.00 94.00 106 TYR A O 1
ATOM 853 N N . GLU A 1 107 ? 2.654 8.625 5.128 1.00 93.25 107 GLU A N 1
ATOM 854 C CA . GLU A 1 107 ? 3.039 8.228 3.776 1.00 93.25 107 GLU A CA 1
ATOM 855 C C . GLU A 1 107 ? 4.417 7.575 3.796 1.00 93.25 107 GLU A C 1
ATOM 857 O O . GLU A 1 107 ? 5.325 8.019 4.506 1.00 93.25 107 GLU A O 1
ATOM 862 N N . GLY A 1 108 ? 4.613 6.562 2.958 1.00 92.81 108 GLY A N 1
ATOM 863 C CA . GLY A 1 108 ? 5.953 6.048 2.699 1.00 92.81 108 GLY A CA 1
ATOM 864 C C . GLY A 1 108 ? 6.421 4.930 3.633 1.00 92.81 108 GLY A C 1
ATOM 865 O O . GLY A 1 108 ? 7.617 4.833 3.917 1.00 92.81 108 GLY A O 1
ATOM 866 N N . LEU A 1 109 ? 5.528 4.056 4.109 1.00 96.62 109 LEU A N 1
ATOM 867 C CA . LEU A 1 109 ? 5.932 2.846 4.839 1.00 96.62 109 LEU A CA 1
ATOM 868 C C . LEU A 1 109 ? 6.574 1.846 3.876 1.00 96.62 109 LEU A C 1
ATOM 870 O O . LEU A 1 109 ? 5.882 1.135 3.151 1.00 96.62 109 LEU A O 1
ATOM 874 N N . VAL A 1 110 ? 7.906 1.787 3.875 1.00 97.38 110 VAL A N 1
ATOM 875 C CA 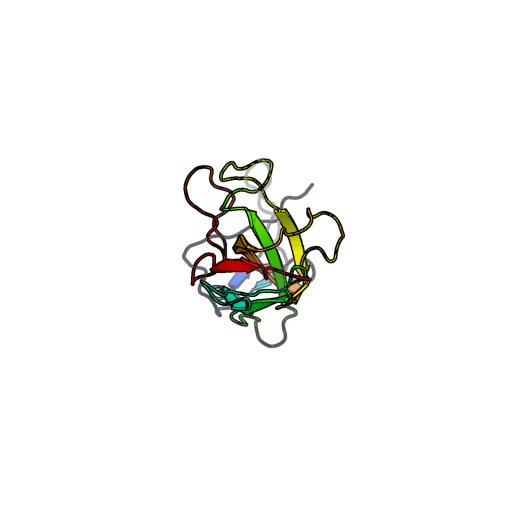. VAL A 1 110 ? 8.675 0.936 2.958 1.00 97.38 110 VAL A CA 1
ATOM 876 C C . VAL A 1 110 ? 8.893 -0.463 3.532 1.00 97.38 110 VAL A C 1
ATOM 878 O O . VAL A 1 110 ? 9.514 -0.627 4.583 1.00 97.38 110 VAL A O 1
ATOM 881 N N . ASN A 1 111 ? 8.445 -1.480 2.796 1.00 96.62 111 ASN A N 1
ATOM 882 C CA . ASN A 1 111 ? 8.565 -2.907 3.096 1.00 96.62 111 ASN A CA 1
ATOM 883 C C . ASN A 1 111 ? 8.056 -3.267 4.501 1.00 96.62 111 ASN A C 1
ATOM 885 O O . ASN A 1 111 ? 8.636 -4.116 5.182 1.00 96.62 111 ASN A O 1
ATOM 889 N N . GLN A 1 112 ? 6.982 -2.605 4.936 1.00 96.81 112 GLN A N 1
ATOM 890 C CA . GLN A 1 112 ? 6.323 -2.872 6.211 1.00 96.81 112 GLN A CA 1
ATOM 891 C C . GLN A 1 112 ? 4.955 -3.515 6.000 1.00 96.81 112 GLN A C 1
ATOM 893 O O . GLN A 1 112 ? 4.319 -3.358 4.961 1.00 96.81 112 GLN A O 1
ATOM 898 N N . SER A 1 113 ? 4.504 -4.238 7.017 1.00 97.06 113 SER A N 1
ATOM 899 C CA . SER A 1 113 ? 3.157 -4.809 7.105 1.00 97.06 113 SER A CA 1
ATOM 900 C C . SER A 1 113 ? 2.489 -4.472 8.442 1.00 97.06 113 SER A C 1
ATOM 902 O O . SER A 1 113 ? 1.491 -5.085 8.824 1.00 97.06 113 SER A O 1
ATOM 904 N N . GLU A 1 114 ? 3.096 -3.555 9.196 1.00 98.19 114 GLU A N 1
ATOM 905 C CA . GLU A 1 114 ? 2.604 -3.055 10.468 1.00 98.19 114 GLU A CA 1
ATOM 906 C C . GLU A 1 114 ? 3.070 -1.616 10.709 1.00 98.19 114 GLU A C 1
ATOM 908 O O . GLU A 1 114 ? 4.117 -1.221 10.205 1.00 98.19 114 GLU A O 1
ATOM 913 N N . ALA A 1 115 ? 2.309 -0.850 11.490 1.00 98.12 115 ALA A N 1
ATOM 914 C CA . ALA A 1 115 ? 2.711 0.464 11.983 1.00 98.12 115 ALA A CA 1
ATOM 915 C C . ALA A 1 115 ? 2.058 0.734 13.345 1.00 98.12 115 ALA A C 1
ATOM 917 O O . ALA A 1 115 ? 0.854 0.533 13.515 1.00 98.12 115 ALA A O 1
ATOM 918 N N . GLU A 1 116 ? 2.838 1.183 14.330 1.00 98.31 116 GLU A N 1
ATOM 919 C CA . GLU A 1 116 ? 2.281 1.687 15.589 1.00 98.31 116 GLU A CA 1
ATOM 920 C C . GLU A 1 116 ? 1.620 3.047 15.349 1.00 98.31 116 GLU A C 1
ATOM 922 O O . GLU A 1 116 ? 2.158 3.886 14.629 1.00 98.31 116 GLU A O 1
ATOM 927 N N . TYR A 1 117 ? 0.448 3.269 15.940 1.00 97.56 117 TYR A N 1
ATOM 928 C CA . TYR A 1 117 ? -0.247 4.543 15.840 1.00 97.56 117 TYR A CA 1
ATOM 929 C C . TYR A 1 117 ? 0.660 5.699 16.244 1.00 97.56 117 TYR A C 1
ATOM 931 O O . TYR A 1 117 ? 1.200 5.706 17.351 1.00 97.56 117 TYR A O 1
ATOM 939 N N . ASN A 1 118 ? 0.742 6.708 15.374 1.00 95.50 118 ASN A N 1
ATOM 940 C CA . ASN A 1 118 ? 1.415 7.965 15.676 1.00 95.50 118 ASN A CA 1
ATOM 941 C C . ASN A 1 118 ? 2.893 7.794 16.086 1.00 95.50 118 ASN A C 1
ATOM 943 O O . ASN A 1 118 ? 3.411 8.548 16.911 1.00 95.50 118 ASN A O 1
ATOM 947 N N . PHE A 1 119 ? 3.587 6.798 15.522 1.00 96.88 119 PHE A N 1
ATOM 948 C CA . PHE A 1 119 ? 5.005 6.546 15.816 1.00 96.88 119 PH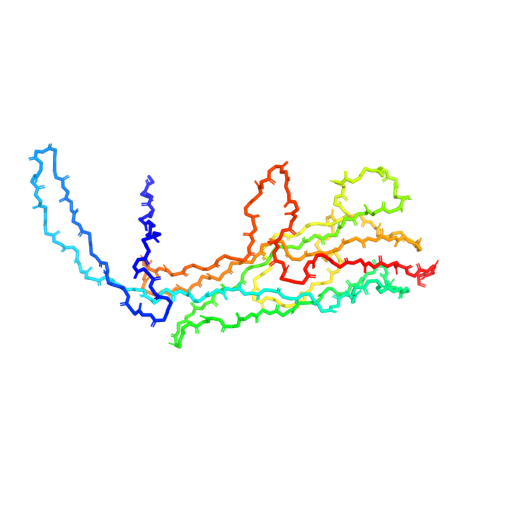E A CA 1
ATOM 949 C C . PHE A 1 119 ? 5.923 7.725 15.441 1.00 96.88 119 PHE A C 1
ATOM 951 O O . PHE A 1 119 ? 7.028 7.855 15.969 1.00 96.88 119 PHE A O 1
ATOM 958 N N . ASP A 1 120 ? 5.479 8.572 14.513 1.00 96.50 120 ASP A N 1
ATOM 959 C CA . ASP A 1 120 ? 6.168 9.771 14.039 1.00 96.50 120 ASP A CA 1
ATOM 960 C C . ASP A 1 120 ? 5.809 11.034 14.847 1.00 96.50 120 ASP A C 1
ATOM 962 O O . ASP A 1 120 ? 6.458 12.070 14.691 1.00 96.50 120 ASP A O 1
ATOM 966 N N . GLY A 1 121 ? 4.814 10.952 15.736 1.00 95.38 121 GLY A N 1
ATOM 967 C CA . GLY A 1 121 ? 4.388 12.034 16.623 1.00 95.38 121 GLY A CA 1
ATOM 968 C C . GLY A 1 121 ? 3.598 13.157 15.943 1.00 95.38 121 GLY A C 1
ATOM 969 O O . GLY A 1 121 ? 3.474 14.233 16.531 1.00 95.38 121 GLY A O 1
ATOM 970 N N . THR A 1 122 ? 3.101 12.952 14.719 1.00 92.75 122 THR A N 1
ATOM 971 C CA . THR A 1 122 ? 2.354 13.965 13.947 1.00 92.75 122 THR A CA 1
ATOM 972 C C . THR A 1 122 ? 0.839 13.893 14.136 1.00 92.75 122 THR A C 1
ATOM 974 O O . THR A 1 122 ? 0.137 14.860 13.846 1.00 92.75 122 THR A O 1
ATOM 977 N N . GLY A 1 123 ? 0.336 12.761 14.625 1.00 90.00 123 GLY A N 1
ATOM 978 C CA . GLY A 1 123 ? -1.074 12.513 14.888 1.00 90.00 123 GLY A CA 1
ATOM 979 C C . GLY A 1 123 ? -1.563 13.073 16.223 1.00 90.00 123 GLY A C 1
ATOM 980 O O . GLY A 1 123 ? -0.807 13.275 17.178 1.00 90.00 123 GLY A O 1
ATOM 981 N N . GLU A 1 124 ? -2.873 13.267 16.306 1.00 90.44 124 GLU A N 1
ATOM 982 C CA . GLU A 1 124 ? -3.573 13.655 17.526 1.00 90.44 124 GLU A CA 1
ATOM 983 C C . GLU A 1 124 ? -3.735 12.456 18.476 1.00 90.44 124 GLU A C 1
ATOM 985 O O . GLU A 1 124 ? -3.823 11.311 18.033 1.00 90.44 124 GLU A O 1
ATOM 990 N N . PRO A 1 125 ? -3.818 12.648 19.800 1.00 91.06 125 PRO A N 1
ATOM 991 C CA . PRO A 1 125 ? -4.110 11.547 20.711 1.00 91.06 125 PRO A CA 1
ATOM 992 C C . PRO A 1 125 ? -5.478 10.911 20.425 1.00 91.06 125 PRO A C 1
ATOM 994 O O . PRO A 1 125 ? -6.491 11.609 20.317 1.00 91.06 125 PRO A O 1
ATOM 997 N N . LEU A 1 126 ? -5.535 9.576 20.379 1.00 91.62 126 LEU A N 1
ATOM 998 C CA . LEU A 1 126 ? -6.820 8.882 20.393 1.00 91.62 126 LEU A CA 1
ATOM 999 C C . LEU A 1 126 ? -7.519 9.119 21.738 1.00 91.62 126 LEU A C 1
ATOM 1001 O O . LEU A 1 126 ? -6.889 9.134 22.796 1.00 91.62 126 LEU A O 1
ATOM 1005 N N . LEU A 1 127 ? -8.835 9.306 21.703 1.00 90.38 127 LEU A N 1
ATOM 1006 C CA . LEU A 1 127 ? -9.645 9.573 22.888 1.00 90.38 127 LEU A CA 1
ATOM 1007 C C . LEU A 1 127 ? -10.315 8.282 23.379 1.00 90.38 127 LEU A C 1
ATOM 1009 O O . LEU A 1 127 ? -10.785 7.512 22.540 1.00 90.38 127 LEU A O 1
ATOM 1013 N N . PRO A 1 128 ? -10.434 8.054 24.700 1.00 93.06 128 PRO A N 1
ATOM 1014 C CA . PRO A 1 128 ? -11.114 6.881 25.244 1.00 93.06 128 PRO A CA 1
ATOM 1015 C C . PRO A 1 128 ? -12.576 6.742 24.800 1.00 93.06 128 PRO A C 1
ATOM 1017 O O . PRO A 1 128 ? -13.327 7.724 24.763 1.00 93.06 128 PRO A O 1
ATOM 1020 N N . GLY A 1 129 ? -12.994 5.510 24.498 1.00 92.12 129 GLY A N 1
ATOM 1021 C CA . GLY A 1 129 ? -14.367 5.169 24.111 1.00 92.12 129 GLY A CA 1
ATOM 1022 C C . GLY A 1 129 ? -14.850 5.800 22.802 1.00 92.12 129 GLY A C 1
ATOM 1023 O O . GLY A 1 129 ? -16.058 5.967 22.620 1.00 92.12 129 GLY A O 1
ATOM 1024 N N . LYS A 1 130 ? -13.938 6.208 21.912 1.00 91.38 130 LYS A N 1
ATOM 1025 C CA . LYS A 1 130 ? -14.269 6.800 20.609 1.00 91.38 130 LYS A CA 1
ATOM 1026 C C . LYS A 1 130 ? -14.044 5.805 19.484 1.00 91.38 130 LYS A C 1
ATOM 1028 O O . LYS A 1 130 ? -13.148 4.970 19.549 1.00 91.38 130 LYS A O 1
ATOM 1033 N N . THR A 1 131 ? -14.873 5.926 18.451 1.00 91.44 131 THR A N 1
ATOM 1034 C CA . THR A 1 131 ? -14.760 5.122 17.234 1.00 91.44 131 THR A CA 1
ATOM 1035 C C . THR A 1 131 ? -13.968 5.869 16.177 1.00 91.44 131 THR A C 1
ATOM 1037 O O . THR A 1 131 ? -14.241 7.046 15.904 1.00 91.44 131 THR A O 1
ATOM 1040 N N . TYR A 1 132 ? -13.031 5.149 15.579 1.00 91.94 132 TYR A N 1
ATOM 1041 C CA . TYR A 1 132 ? -12.165 5.578 14.498 1.00 91.94 132 TYR A CA 1
ATOM 1042 C C . TYR A 1 132 ? -12.290 4.610 13.327 1.00 91.94 132 TYR A C 1
ATOM 1044 O O . TYR A 1 132 ? -12.680 3.456 13.495 1.00 91.94 132 TYR A O 1
ATOM 1052 N N . GLU A 1 133 ? -11.940 5.103 12.153 1.00 91.56 133 GLU A N 1
ATOM 1053 C CA . GLU A 1 133 ? -11.750 4.326 10.938 1.00 91.56 133 GLU A CA 1
ATOM 1054 C C . GLU A 1 133 ? -10.258 4.300 10.608 1.00 91.56 133 GLU A C 1
ATOM 1056 O O . GLU A 1 133 ? -9.573 5.303 10.814 1.00 91.56 133 GLU A O 1
ATOM 1061 N N . TRP A 1 134 ? -9.747 3.184 10.093 1.00 93.50 134 TRP A N 1
ATOM 1062 C CA . TRP A 1 134 ? -8.388 3.107 9.568 1.00 93.50 134 TRP A CA 1
ATOM 1063 C C . TRP A 1 134 ? -8.327 2.330 8.257 1.00 93.50 134 TRP A C 1
ATOM 1065 O O . TRP A 1 134 ? -9.132 1.429 8.005 1.00 93.50 134 TRP A O 1
ATOM 1075 N N . ASN A 1 135 ? -7.358 2.686 7.416 1.00 92.62 135 ASN A N 1
ATOM 1076 C CA . ASN A 1 135 ? -7.123 2.007 6.150 1.00 92.62 135 ASN A CA 1
ATOM 1077 C C . ASN A 1 135 ? -5.684 2.203 5.666 1.00 92.62 135 ASN A C 1
ATOM 1079 O O . ASN A 1 135 ? -5.047 3.204 5.989 1.00 92.62 135 ASN A O 1
ATOM 1083 N N . VAL A 1 136 ? -5.222 1.283 4.819 1.00 93.31 136 VAL A N 1
ATOM 1084 C CA . VAL A 1 136 ? -4.087 1.500 3.916 1.00 93.31 136 VAL A CA 1
ATOM 1085 C C . VAL A 1 136 ? -4.670 1.929 2.572 1.00 93.31 136 VAL A C 1
ATOM 1087 O O . VAL A 1 136 ? -5.412 1.166 1.953 1.00 93.31 136 VAL A O 1
ATOM 1090 N N . VAL A 1 137 ? -4.406 3.164 2.152 1.00 86.56 137 VAL A N 1
ATOM 1091 C CA . VAL A 1 137 ? -5.136 3.831 1.050 1.00 86.56 137 VAL A CA 1
ATOM 1092 C C . VAL A 1 137 ? -4.441 3.772 -0.283 1.00 86.56 137 VAL A C 1
ATOM 1094 O O . VAL A 1 137 ? -5.098 3.794 -1.322 1.00 86.56 137 VAL A O 1
ATOM 1097 N N . GLU A 1 138 ? -3.127 3.653 -0.232 1.00 88.06 138 GLU A N 1
ATOM 1098 C CA . GLU A 1 138 ? -2.287 3.439 -1.384 1.00 88.06 138 GLU A CA 1
ATOM 1099 C C . GLU A 1 138 ? -1.227 2.415 -1.000 1.00 88.06 138 GLU A C 1
ATOM 1101 O O . GLU A 1 138 ? -0.661 2.445 0.095 1.00 88.06 138 GLU A O 1
ATOM 1106 N N . GLY A 1 139 ? -0.976 1.478 -1.904 1.00 92.00 139 GLY A N 1
ATOM 1107 C CA . GLY A 1 139 ? 0.267 0.740 -1.914 1.00 92.00 139 GLY A CA 1
ATOM 1108 C C . GLY A 1 139 ? 0.857 0.700 -3.306 1.00 92.00 139 GLY A C 1
ATOM 1109 O O . GLY A 1 139 ? 0.149 0.576 -4.305 1.00 92.00 139 GLY A O 1
ATOM 1110 N N . MET A 1 140 ? 2.174 0.776 -3.364 1.00 93.31 140 MET A N 1
ATOM 1111 C CA . MET A 1 140 ? 2.942 0.753 -4.594 1.00 93.31 140 MET A CA 1
ATOM 1112 C C . MET A 1 140 ? 3.989 -0.345 -4.505 1.00 93.31 140 MET A C 1
ATOM 1114 O O . MET A 1 140 ? 4.736 -0.406 -3.537 1.00 93.31 140 MET A O 1
ATOM 1118 N N . ALA A 1 141 ? 4.070 -1.184 -5.532 1.00 95.75 141 ALA A N 1
ATOM 1119 C CA . ALA A 1 141 ? 5.190 -2.090 -5.739 1.00 95.75 141 ALA A CA 1
ATOM 1120 C C . ALA A 1 141 ? 6.042 -1.571 -6.898 1.00 95.75 141 ALA A C 1
ATOM 1122 O O . ALA A 1 141 ? 5.510 -1.345 -7.987 1.00 95.75 141 ALA A O 1
ATOM 1123 N N . VAL A 1 142 ? 7.349 -1.415 -6.689 1.00 95.44 142 VAL A N 1
ATOM 1124 C CA . VAL A 1 142 ? 8.308 -1.017 -7.727 1.00 95.44 142 VAL A CA 1
ATOM 1125 C C . VAL A 1 142 ? 9.394 -2.075 -7.848 1.00 95.44 142 VAL A C 1
ATOM 1127 O O . VAL A 1 142 ? 10.221 -2.232 -6.953 1.00 95.44 142 VAL A O 1
ATOM 1130 N N . ALA A 1 143 ? 9.413 -2.792 -8.970 1.00 96.00 143 ALA A N 1
ATOM 1131 C CA . ALA A 1 143 ? 10.459 -3.756 -9.295 1.00 96.00 143 ALA A CA 1
ATOM 1132 C C . ALA A 1 143 ? 11.540 -3.098 -10.154 1.00 96.00 143 ALA A C 1
ATOM 1134 O O . ALA A 1 143 ? 11.270 -2.645 -11.270 1.00 96.00 143 ALA A O 1
ATOM 1135 N N . TYR A 1 144 ? 12.771 -3.070 -9.644 1.00 93.81 144 TYR A N 1
ATOM 1136 C CA . TYR A 1 144 ? 13.905 -2.393 -10.266 1.00 93.81 144 TYR A CA 1
ATOM 1137 C C . TYR A 1 144 ? 14.786 -3.379 -11.038 1.00 93.81 144 TYR A C 1
ATOM 1139 O O . TYR A 1 144 ? 15.342 -4.320 -10.473 1.00 93.81 144 TYR A O 1
ATOM 1147 N N . TYR A 1 145 ? 14.956 -3.131 -12.336 1.00 89.75 145 TYR A N 1
ATOM 1148 C CA . TYR A 1 145 ? 15.793 -3.938 -13.220 1.00 89.75 145 TYR A CA 1
ATOM 1149 C C . TYR A 1 145 ? 17.172 -3.281 -13.396 1.00 89.75 145 TYR A C 1
ATOM 1151 O O . TYR A 1 145 ? 17.917 -3.077 -12.441 1.00 89.75 145 TYR A O 1
ATOM 1159 N N . ARG A 1 146 ? 17.569 -2.959 -14.633 1.00 81.44 146 ARG A N 1
ATOM 1160 C CA . ARG A 1 146 ? 18.797 -2.188 -14.898 1.00 81.44 146 ARG A CA 1
ATOM 1161 C C . ARG A 1 146 ? 18.582 -0.711 -14.548 1.00 81.44 146 ARG A C 1
ATOM 1163 O O . ARG A 1 146 ? 17.443 -0.291 -14.404 1.00 81.44 146 ARG A O 1
ATOM 1170 N N . LEU A 1 147 ? 19.673 0.066 -14.496 1.00 68.62 147 LEU A N 1
ATOM 1171 C CA . LEU A 1 147 ? 19.756 1.474 -14.042 1.00 68.62 147 LEU A CA 1
ATOM 1172 C C . LEU A 1 147 ? 18.615 2.429 -14.468 1.00 68.62 147 LEU A C 1
ATOM 1174 O O . LEU A 1 147 ? 18.451 3.442 -13.808 1.00 68.62 147 LEU A O 1
ATOM 1178 N N . ASN A 1 148 ? 17.832 2.125 -15.512 1.00 76.06 148 ASN A N 1
ATOM 1179 C CA . ASN A 1 148 ? 16.747 2.971 -16.027 1.00 76.06 148 ASN A CA 1
ATOM 1180 C C . ASN A 1 148 ? 15.469 2.179 -16.396 1.00 76.06 148 ASN A C 1
ATOM 1182 O O . ASN A 1 148 ? 14.820 2.504 -17.387 1.00 76.06 148 ASN A O 1
ATOM 1186 N N . SER A 1 149 ? 15.150 1.080 -15.701 1.00 88.94 149 SER A N 1
ATOM 1187 C CA . SER A 1 149 ? 14.038 0.195 -16.083 1.00 88.94 149 SER A CA 1
ATOM 1188 C C . SER A 1 149 ? 13.318 -0.333 -14.847 1.00 88.94 149 SER A C 1
ATOM 1190 O O . SER A 1 149 ? 13.940 -0.999 -14.018 1.00 88.94 149 SER A O 1
ATOM 1192 N N . ALA A 1 150 ? 12.024 -0.037 -14.725 1.00 92.50 150 ALA A N 1
ATOM 1193 C CA . ALA A 1 150 ? 11.206 -0.438 -13.588 1.00 92.50 150 ALA A CA 1
ATOM 1194 C C . ALA A 1 150 ? 9.797 -0.852 -14.027 1.00 92.50 150 ALA A C 1
ATOM 1196 O O . ALA A 1 150 ? 9.266 -0.310 -14.996 1.00 92.50 150 ALA A O 1
ATOM 1197 N N . ALA A 1 151 ? 9.208 -1.801 -13.302 1.00 93.56 151 ALA A N 1
ATOM 1198 C CA . ALA A 1 151 ? 7.789 -2.128 -13.397 1.00 93.56 151 ALA A CA 1
ATOM 1199 C C . ALA A 1 151 ? 7.082 -1.678 -12.116 1.00 93.56 151 ALA A C 1
ATOM 1201 O O . ALA A 1 151 ? 7.644 -1.822 -11.030 1.00 93.56 151 ALA A O 1
ATOM 1202 N N . VAL A 1 152 ? 5.872 -1.137 -12.253 1.00 92.38 152 VAL A N 1
ATOM 1203 C CA . VAL A 1 152 ? 5.098 -0.573 -11.142 1.00 92.38 152 VAL A CA 1
ATOM 1204 C C . VAL A 1 152 ? 3.714 -1.212 -11.100 1.00 92.38 152 VAL A C 1
ATOM 1206 O O . VAL A 1 152 ? 3.077 -1.354 -12.141 1.00 92.38 152 VAL A O 1
ATOM 1209 N N . SER A 1 153 ? 3.248 -1.571 -9.905 1.00 92.38 153 SER A N 1
ATOM 1210 C CA . SER A 1 153 ? 1.845 -1.894 -9.626 1.00 92.38 153 SER A CA 1
ATOM 1211 C C . SER A 1 153 ? 1.344 -0.990 -8.507 1.00 92.38 153 SER A C 1
ATOM 1213 O O . SER A 1 153 ? 2.043 -0.801 -7.514 1.00 92.38 153 SER A O 1
ATOM 1215 N N . LEU A 1 154 ? 0.124 -0.477 -8.655 1.00 89.12 154 LEU A N 1
ATOM 1216 C CA . LEU A 1 154 ? -0.534 0.396 -7.686 1.00 89.12 154 LEU A CA 1
ATOM 1217 C C . LEU A 1 154 ? -1.818 -0.265 -7.176 1.00 89.12 154 LEU A C 1
ATOM 1219 O O . LEU A 1 154 ? -2.632 -0.754 -7.960 1.00 89.12 154 LEU A O 1
ATOM 1223 N N . ALA A 1 155 ? -1.992 -0.258 -5.861 1.00 86.62 155 ALA A N 1
ATOM 1224 C CA . ALA A 1 155 ? -3.199 -0.648 -5.151 1.00 86.62 155 ALA A CA 1
ATOM 1225 C C . ALA A 1 155 ? -3.752 0.588 -4.441 1.00 86.62 155 ALA A C 1
ATOM 1227 O O . ALA A 1 155 ? -3.358 0.906 -3.325 1.00 86.62 155 ALA A O 1
ATOM 1228 N N . GLY A 1 156 ? -4.630 1.313 -5.121 1.00 74.56 156 GLY A N 1
ATOM 1229 C CA . GLY A 1 156 ? -5.201 2.556 -4.623 1.00 74.56 156 GLY A CA 1
ATOM 1230 C C . GLY A 1 156 ? -6.069 3.204 -5.690 1.00 74.56 156 GLY A C 1
ATOM 1231 O O . GLY A 1 156 ? -5.810 3.066 -6.889 1.00 74.56 156 GLY A O 1
ATOM 1232 N N . THR A 1 157 ? -7.105 3.925 -5.282 1.00 56.72 157 THR A N 1
ATOM 1233 C CA . THR A 1 157 ? -7.691 4.964 -6.130 1.00 56.72 157 THR A CA 1
ATOM 1234 C C . THR A 1 157 ? -6.882 6.227 -5.894 1.00 56.72 157 THR A C 1
ATOM 1236 O O . THR A 1 157 ? -6.905 6.745 -4.779 1.00 56.72 157 THR A O 1
ATOM 1239 N N . GLY A 1 158 ? -6.181 6.733 -6.915 1.00 50.25 158 GLY A N 1
ATOM 1240 C CA . GLY A 1 158 ? -5.582 8.068 -6.832 1.00 50.25 158 GLY A CA 1
ATOM 1241 C C . GLY A 1 158 ? -6.620 9.062 -6.305 1.00 50.25 158 GLY A C 1
ATOM 1242 O O . GLY A 1 158 ? -7.796 8.919 -6.646 1.00 50.25 158 GLY A O 1
ATOM 1243 N N . LEU A 1 159 ? -6.188 9.988 -5.439 1.00 43.19 159 LEU A N 1
ATOM 1244 C CA . LEU A 1 159 ? -7.001 11.004 -4.758 1.00 43.19 159 LEU A CA 1
ATOM 1245 C C . LEU A 1 159 ? -8.059 11.582 -5.710 1.00 43.19 159 LEU A C 1
ATOM 1247 O O . LEU A 1 159 ? -7.780 12.510 -6.464 1.00 43.19 159 LEU A O 1
ATOM 1251 N N . SER A 1 160 ? -9.255 11.000 -5.725 1.00 39.00 160 SER A N 1
ATOM 1252 C CA . SER A 1 160 ? -10.357 11.477 -6.547 1.00 39.00 160 SER A CA 1
ATOM 1253 C C . SER A 1 160 ? -11.463 11.916 -5.617 1.00 39.00 160 SER A C 1
ATOM 1255 O O . SER A 1 160 ? -11.830 11.242 -4.655 1.00 39.00 160 SER A O 1
ATOM 1257 N N . ASP A 1 161 ? -11.953 13.098 -5.926 1.00 42.62 161 ASP A N 1
ATOM 1258 C CA . ASP A 1 161 ? -12.570 14.061 -5.033 1.00 42.62 161 ASP A CA 1
ATOM 1259 C C . ASP A 1 161 ? -13.960 13.623 -4.540 1.00 42.62 161 ASP A C 1
ATOM 1261 O O . ASP A 1 161 ? -14.669 14.429 -3.949 1.00 42.62 161 ASP A O 1
ATOM 1265 N N . ASN A 1 162 ? -14.405 12.391 -4.830 1.00 46.09 162 ASN A N 1
ATOM 1266 C CA . ASN A 1 162 ? -15.805 12.012 -4.650 1.00 46.09 162 ASN A CA 1
ATOM 1267 C C . ASN A 1 162 ? -16.137 10.520 -4.472 1.00 46.09 162 ASN A C 1
ATOM 1269 O O . ASN A 1 162 ? -17.317 10.194 -4.610 1.00 46.09 162 ASN A O 1
ATOM 1273 N N . ASN A 1 163 ? -15.211 9.596 -4.161 1.00 41.62 163 ASN A N 1
ATOM 1274 C CA . ASN A 1 163 ? -15.668 8.263 -3.713 1.00 41.62 163 ASN A CA 1
ATOM 1275 C C . ASN A 1 163 ? -14.625 7.368 -3.013 1.00 41.62 163 ASN A C 1
ATOM 1277 O O . ASN A 1 163 ? -14.191 6.370 -3.578 1.00 41.62 163 ASN A O 1
ATOM 1281 N N . GLY A 1 164 ? -14.319 7.672 -1.749 1.00 49.00 164 GLY A N 1
ATOM 1282 C CA . GLY A 1 164 ? -13.734 6.716 -0.802 1.00 49.00 164 GLY A CA 1
ATOM 1283 C C . GLY A 1 164 ? -12.256 6.385 -1.021 1.00 49.00 164 GLY A C 1
ATOM 1284 O O . GLY A 1 164 ? -11.783 6.167 -2.130 1.00 49.00 164 GLY A O 1
ATOM 1285 N N . TYR A 1 165 ? -11.510 6.312 0.075 1.00 51.03 165 TYR A N 1
ATOM 1286 C CA . TYR A 1 165 ? -10.154 5.786 0.060 1.00 51.03 165 TYR A CA 1
ATOM 1287 C C . TYR A 1 165 ? -10.200 4.270 -0.188 1.00 51.03 165 TYR A C 1
ATOM 1289 O O . TYR A 1 165 ? -10.526 3.503 0.717 1.00 51.03 165 TYR A O 1
ATOM 1297 N N . ALA A 1 166 ? -9.913 3.815 -1.409 1.00 59.88 166 ALA A N 1
ATOM 1298 C CA . ALA A 1 166 ? -9.900 2.391 -1.748 1.00 59.88 166 ALA A CA 1
ATOM 1299 C C . ALA A 1 166 ? -8.468 1.904 -2.020 1.00 59.88 166 ALA A C 1
ATOM 1301 O O . ALA A 1 166 ? -8.054 1.817 -3.173 1.00 59.88 166 ALA A O 1
ATOM 1302 N N . GLY A 1 167 ? -7.723 1.580 -0.956 1.00 73.25 167 GLY A N 1
ATOM 1303 C CA . GLY A 1 167 ? -6.427 0.888 -1.044 1.00 73.25 167 GLY A CA 1
ATOM 1304 C C . GLY A 1 167 ? -6.519 -0.586 -0.643 1.00 73.25 167 GLY A C 1
ATOM 1305 O O . GLY A 1 167 ? -6.144 -1.469 -1.417 1.00 73.25 167 GLY A O 1
ATOM 1306 N N . ALA A 1 168 ? -7.108 -0.887 0.518 1.00 88.75 168 ALA A N 1
ATOM 1307 C CA . ALA A 1 168 ? -7.355 -2.264 0.938 1.00 88.75 168 ALA A CA 1
ATOM 1308 C C . ALA A 1 168 ? -8.620 -2.873 0.305 1.00 88.75 168 ALA A C 1
ATOM 1310 O O . ALA A 1 168 ? -9.697 -2.276 0.285 1.00 88.75 168 ALA A O 1
ATOM 1311 N N . VAL A 1 169 ? -8.520 -4.119 -0.171 1.00 91.00 169 VAL A N 1
ATOM 1312 C CA . VAL A 1 169 ? -9.613 -4.818 -0.878 1.00 91.00 169 VAL A CA 1
ATOM 1313 C C . VAL A 1 169 ? -10.763 -5.249 0.038 1.00 91.00 169 VAL A C 1
ATOM 1315 O O . VAL A 1 169 ? -11.812 -5.661 -0.454 1.00 91.00 169 VAL A O 1
ATOM 1318 N N . ASN A 1 170 ? -10.569 -5.195 1.357 1.00 92.00 170 ASN A N 1
ATOM 1319 C CA . ASN A 1 170 ? -11.595 -5.443 2.370 1.00 92.00 170 ASN A CA 1
ATOM 1320 C C . ASN A 1 170 ? -12.216 -4.159 2.943 1.00 92.00 170 ASN A C 1
ATOM 1322 O O . ASN A 1 170 ? -13.001 -4.259 3.879 1.00 92.00 170 ASN A O 1
ATOM 1326 N N . GLY A 1 171 ? -11.927 -2.997 2.348 1.00 88.12 171 GLY A N 1
ATOM 1327 C CA . GLY A 1 171 ? -12.428 -1.709 2.820 1.00 88.12 171 GLY A CA 1
ATOM 1328 C C . GLY A 1 171 ? -11.710 -1.219 4.076 1.00 88.12 171 GLY A C 1
ATOM 1329 O O . GLY A 1 171 ? -10.858 -1.912 4.630 1.00 88.12 171 GLY A O 1
ATOM 1330 N N . ALA A 1 172 ? -12.045 0.001 4.493 1.00 89.38 172 ALA A N 1
ATOM 1331 C CA . ALA A 1 172 ? -11.580 0.548 5.758 1.00 89.38 172 ALA A CA 1
ATOM 1332 C C . ALA A 1 172 ? -12.218 -0.205 6.935 1.00 89.38 172 ALA A C 1
ATOM 1334 O O . ALA A 1 172 ? -13.355 -0.665 6.832 1.00 89.38 172 ALA A O 1
ATOM 1335 N N . PHE A 1 173 ? -11.486 -0.324 8.039 1.00 94.00 173 PHE A N 1
ATOM 1336 C CA . PHE A 1 173 ? -11.944 -0.994 9.255 1.00 94.00 173 PHE A CA 1
ATOM 1337 C C . PHE A 1 173 ? -12.294 0.024 10.335 1.00 94.00 173 PHE A C 1
ATOM 1339 O O . PHE A 1 173 ? -11.581 1.012 10.532 1.00 94.00 173 PHE A O 1
ATOM 1346 N N . LEU A 1 174 ? -13.364 -0.247 11.079 1.00 93.44 174 LEU A N 1
ATOM 1347 C CA . LEU A 1 174 ? -13.750 0.527 12.253 1.00 93.44 174 LEU A CA 1
ATOM 1348 C C . LEU A 1 174 ? -13.165 -0.080 13.528 1.00 93.44 174 LEU A C 1
ATOM 1350 O O . LEU A 1 174 ? -13.077 -1.295 13.677 1.00 93.44 174 LEU A O 1
ATOM 1354 N N . PHE A 1 175 ? -12.810 0.764 14.493 1.00 95.69 175 PHE A N 1
ATOM 1355 C CA . PHE A 1 175 ? -12.475 0.314 15.840 1.00 95.69 175 PHE A CA 1
ATOM 1356 C C . PHE A 1 175 ? -12.879 1.326 16.907 1.00 95.69 175 PHE A C 1
ATOM 1358 O O . PHE A 1 175 ? -12.859 2.535 16.684 1.00 95.69 175 PHE A O 1
ATOM 1365 N N . THR A 1 176 ? -13.209 0.836 18.100 1.00 95.25 176 THR A N 1
ATOM 1366 C CA . THR A 1 176 ? -13.504 1.644 19.284 1.00 95.25 176 THR A CA 1
ATOM 1367 C C . THR A 1 176 ? -12.417 1.468 20.336 1.00 95.25 176 THR A C 1
ATOM 1369 O O . THR A 1 176 ? -12.117 0.352 20.776 1.00 95.25 176 THR A O 1
ATOM 1372 N N . THR A 1 177 ? -11.851 2.588 20.773 1.00 95.31 177 THR A N 1
ATOM 1373 C CA . THR A 1 177 ? -10.820 2.626 21.810 1.00 95.31 177 THR A CA 1
ATOM 1374 C C . THR A 1 177 ? -11.348 2.209 23.184 1.00 95.31 177 THR A C 1
ATOM 1376 O O . THR A 1 177 ? -12.533 2.352 23.497 1.00 95.31 177 THR A O 1
ATOM 1379 N N . ALA A 1 178 ? -10.454 1.698 24.028 1.00 94.62 178 ALA A N 1
ATOM 1380 C CA . ALA A 1 178 ? -10.713 1.377 25.424 1.00 94.62 178 ALA A CA 1
ATOM 1381 C C . ALA A 1 178 ? -11.191 2.610 26.214 1.00 94.62 178 ALA A C 1
ATOM 1383 O O . ALA A 1 178 ? -10.917 3.753 25.848 1.00 94.62 178 ALA A O 1
ATOM 1384 N N . LEU A 1 179 ? -11.937 2.376 27.298 1.00 88.75 179 LEU A N 1
ATOM 1385 C CA . LEU A 1 179 ? -12.459 3.440 28.170 1.00 88.75 179 LEU A CA 1
ATOM 1386 C C . LEU A 1 179 ? -11.416 3.974 29.166 1.00 88.75 179 LEU A C 1
ATOM 1388 O O . LEU A 1 179 ? -11.603 5.060 29.711 1.00 88.75 179 LEU A O 1
ATOM 1392 N N . GLU A 1 180 ? -10.339 3.228 29.397 1.00 74.56 180 GLU A N 1
ATOM 1393 C CA . GLU A 1 180 ? -9.268 3.543 30.345 1.00 74.56 180 GLU A CA 1
ATOM 1394 C C . GLU A 1 180 ? -7.907 3.225 29.700 1.00 74.56 180 GLU A C 1
ATOM 1396 O O . GLU A 1 180 ? -7.836 2.359 28.823 1.00 74.56 180 GLU A O 1
ATOM 1401 N N . ASN A 1 181 ? -6.859 3.950 30.114 1.00 58.53 181 ASN A N 1
ATOM 1402 C CA . ASN A 1 181 ? -5.477 3.785 29.635 1.00 58.53 181 ASN A CA 1
ATOM 1403 C C . ASN A 1 181 ? -4.765 2.601 30.288 1.00 58.53 181 ASN A C 1
ATOM 1405 O O . ASN A 1 181 ? -4.942 2.426 31.516 1.00 58.53 181 ASN A O 1
#

pLDDT: mean 86.41, std 15.17, range [36.16, 98.75]

Radius of gyration: 21.12 Å; chains: 1; bounding box: 38×33×71 Å

Foldseek 3Di:
DDDADDDPDPPQDAQDKDKDWDWDQDPVRDTDDIDDIDIDHAWDAKAKAWDPPAFAAEAAALWHKTFMDIDDRADPPWDKKKWWKKFKAFDPDDVVDDDPDTQDIDGGPIPDGIDTPCPVVPGHGDDAFTKMKMDGQKMKMWTDDPPRDIHIHMQHDPPDPDDARGRHPVHIGMYTHHNDD

Secondary structure (DSSP, 8-state):
-PPPP----TT--TTS-EEE----B-TTS-B-PPPPPEEE-PPPPP-EEEEESPTTEEEE-SSPEEEEEE---PPTT-EEEEEEEEEEEE-SS-TT-STT-EEEEEEEEET-SEEETTTTS-SPPPPTT-EEEEEEEEEEEEEE-STT-EEEEEES----TTS----BTT--EEEEE-S--